Protein AF-A0A2V9KXW9-F1 (afdb_monomer_lite)

Structure (mmCIF, N/CA/C/O backbone):
data_AF-A0A2V9KXW9-F1
#
_entry.id   AF-A0A2V9KXW9-F1
#
loop_
_atom_site.group_PDB
_atom_site.id
_atom_site.type_symbol
_atom_site.label_atom_id
_atom_site.label_alt_id
_atom_site.label_comp_id
_atom_site.label_asym_id
_atom_site.label_entity_id
_atom_site.label_seq_id
_atom_site.pdbx_PDB_ins_code
_atom_site.Cartn_x
_atom_site.Cartn_y
_atom_site.Cartn_z
_atom_site.occupancy
_atom_site.B_iso_or_equiv
_atom_site.auth_seq_id
_atom_site.auth_comp_id
_atom_site.auth_asym_id
_atom_site.auth_atom_id
_atom_site.pdbx_PDB_model_num
ATOM 1 N N . ARG A 1 1 ? -11.163 6.843 -15.705 1.00 56.62 1 ARG A N 1
ATOM 2 C CA . ARG A 1 1 ? -11.131 6.998 -14.228 1.00 56.62 1 ARG A CA 1
ATOM 3 C C . ARG A 1 1 ? -9.675 6.841 -13.807 1.00 56.62 1 ARG A C 1
ATOM 5 O O . ARG A 1 1 ? -9.092 5.843 -14.192 1.00 56.62 1 ARG A O 1
ATOM 12 N N . ARG A 1 2 ? -9.059 7.827 -13.144 1.00 71.50 2 ARG A N 1
ATOM 13 C CA . ARG A 1 2 ? -7.693 7.680 -12.609 1.00 71.50 2 ARG A CA 1
ATOM 14 C C . ARG A 1 2 ? -7.814 7.019 -11.237 1.00 71.50 2 ARG A C 1
ATOM 16 O O . ARG A 1 2 ? -8.480 7.577 -10.372 1.00 71.50 2 ARG A O 1
ATOM 23 N N . SER A 1 3 ? -7.270 5.819 -11.082 1.00 78.44 3 SER A N 1
ATOM 24 C CA . SER A 1 3 ? -7.169 5.117 -9.802 1.00 78.44 3 SER A CA 1
ATOM 25 C C . SER A 1 3 ? -5.706 5.057 -9.403 1.00 78.44 3 SER A C 1
ATOM 27 O O . SER A 1 3 ? -4.856 4.801 -10.251 1.00 78.44 3 SER A O 1
ATOM 29 N N . LEU A 1 4 ? -5.433 5.288 -8.127 1.00 86.00 4 LEU A N 1
ATOM 30 C CA . LEU A 1 4 ? -4.117 5.108 -7.540 1.00 86.00 4 LEU A CA 1
ATOM 31 C C . LEU A 1 4 ? -4.189 3.870 -6.650 1.00 86.00 4 LEU A C 1
ATOM 33 O O . LEU A 1 4 ? -5.111 3.754 -5.841 1.00 86.00 4 LEU A O 1
ATOM 37 N N . VAL A 1 5 ? -3.276 2.929 -6.860 1.00 91.12 5 VAL A N 1
ATOM 38 C CA . VAL A 1 5 ? -3.261 1.645 -6.151 1.00 91.12 5 VAL A CA 1
ATOM 39 C C . VAL A 1 5 ? -2.225 1.719 -5.040 1.00 91.12 5 VAL A C 1
ATOM 41 O O . VAL A 1 5 ? -1.131 2.232 -5.257 1.00 91.12 5 VAL A O 1
ATOM 44 N N . ALA A 1 6 ? -2.579 1.223 -3.856 1.00 93.06 6 ALA A N 1
ATOM 45 C CA . ALA A 1 6 ? -1.649 1.045 -2.751 1.00 93.06 6 ALA A CA 1
ATOM 46 C C . ALA A 1 6 ? -1.344 -0.444 -2.572 1.00 93.06 6 ALA A C 1
ATOM 48 O O . ALA A 1 6 ? -2.266 -1.260 -2.535 1.00 93.06 6 ALA A O 1
ATOM 49 N N . VAL A 1 7 ? -0.063 -0.790 -2.463 1.00 92.69 7 VAL A N 1
ATOM 50 C CA . VAL A 1 7 ? 0.420 -2.173 -2.389 1.00 92.69 7 VAL A CA 1
ATOM 51 C C . VAL A 1 7 ? 1.217 -2.360 -1.103 1.00 92.69 7 VAL A C 1
ATOM 53 O O . VAL A 1 7 ? 2.177 -1.639 -0.840 1.00 92.69 7 VAL A O 1
ATOM 56 N N . ALA A 1 8 ? 0.818 -3.342 -0.294 1.00 91.81 8 ALA A N 1
ATOM 57 C CA . ALA A 1 8 ? 1.513 -3.727 0.929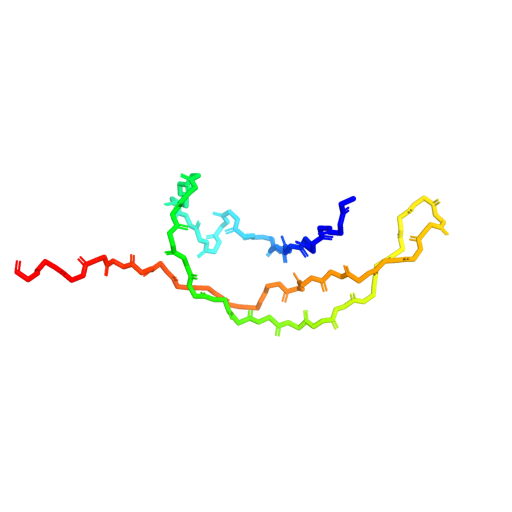 1.00 91.81 8 ALA A CA 1
ATOM 58 C C . ALA A 1 8 ? 2.135 -5.119 0.763 1.00 91.81 8 ALA A C 1
ATOM 60 O O . ALA A 1 8 ? 1.452 -6.139 0.881 1.00 91.81 8 ALA A O 1
ATOM 61 N N . TRP A 1 9 ? 3.443 -5.171 0.511 1.00 87.75 9 TRP A N 1
ATOM 62 C CA . TRP A 1 9 ? 4.184 -6.431 0.462 1.00 87.75 9 TRP A CA 1
ATOM 63 C C . TRP A 1 9 ? 4.202 -7.097 1.842 1.00 87.75 9 TRP A C 1
ATOM 65 O O . TRP A 1 9 ? 4.499 -6.451 2.848 1.00 87.75 9 TRP A O 1
ATOM 75 N N . ASN A 1 10 ? 3.850 -8.385 1.894 1.00 87.44 10 ASN A N 1
ATOM 76 C CA . ASN A 1 10 ? 3.614 -9.143 3.133 1.00 87.44 10 ASN A CA 1
ATOM 77 C C . ASN A 1 10 ? 2.556 -8.496 4.054 1.00 87.44 10 ASN A C 1
ATOM 79 O O . ASN A 1 10 ? 2.561 -8.694 5.269 1.00 87.44 10 ASN A O 1
ATOM 83 N N . GLY A 1 11 ? 1.630 -7.714 3.482 1.00 84.69 11 GLY A N 1
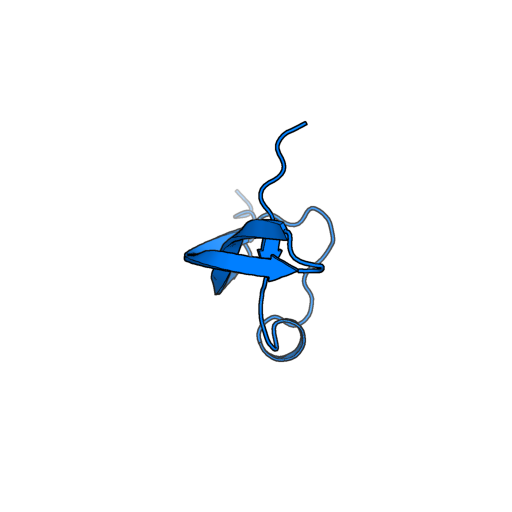ATOM 84 C CA . GLY A 1 11 ? 0.626 -6.971 4.243 1.00 84.69 11 GLY A CA 1
ATOM 85 C C . GLY A 1 11 ? -0.285 -7.863 5.086 1.00 84.69 11 GLY A C 1
ATOM 86 O O . GLY A 1 11 ? -0.600 -7.496 6.211 1.00 84.69 11 GLY A O 1
ATOM 87 N N . ALA A 1 12 ? -0.644 -9.054 4.596 1.00 84.12 12 ALA A N 1
ATOM 88 C CA . ALA A 1 12 ? -1.493 -9.995 5.333 1.00 84.12 12 ALA A CA 1
ATOM 89 C C . ALA A 1 12 ? -0.859 -10.474 6.653 1.00 84.12 12 ALA A C 1
ATOM 91 O O . ALA A 1 12 ? -1.567 -10.693 7.631 1.00 84.12 12 ALA A O 1
ATOM 92 N N . GLU A 1 13 ? 0.470 -10.604 6.692 1.00 85.69 13 GLU A N 1
ATOM 93 C CA . GLU A 1 13 ? 1.206 -10.992 7.900 1.00 85.69 13 GLU A CA 1
ATOM 94 C C . GLU A 1 13 ? 1.339 -9.819 8.878 1.00 85.69 13 GLU A C 1
ATOM 96 O O . GLU A 1 13 ? 1.259 -10.000 10.091 1.00 85.69 13 GLU A O 1
ATOM 101 N N . ARG A 1 14 ? 1.545 -8.605 8.353 1.00 83.19 14 ARG A N 1
ATOM 102 C CA . ARG A 1 14 ? 1.800 -7.396 9.154 1.00 83.19 14 ARG A CA 1
ATOM 103 C C . ARG A 1 14 ? 0.531 -6.738 9.687 1.00 83.19 14 ARG A C 1
ATOM 105 O O . ARG A 1 14 ? 0.565 -6.118 10.745 1.00 83.19 14 ARG A O 1
ATOM 112 N N . TYR A 1 15 ? -0.573 -6.874 8.961 1.00 84.06 15 TYR A N 1
ATOM 113 C CA . TYR A 1 15 ? -1.839 -6.192 9.218 1.00 84.06 15 TYR A CA 1
ATOM 114 C C . TYR A 1 15 ? -2.988 -7.196 9.172 1.00 84.06 15 TYR A C 1
ATOM 116 O O . TYR A 1 15 ? -3.874 -7.135 8.317 1.00 84.06 15 TYR A O 1
ATOM 124 N N . ALA A 1 16 ? -2.946 -8.162 10.088 1.00 75.88 16 ALA A N 1
ATOM 125 C CA . ALA A 1 16 ? -4.015 -9.136 10.232 1.00 75.88 16 ALA A CA 1
ATOM 126 C C . ALA A 1 16 ? -5.357 -8.428 10.509 1.00 75.88 16 ALA A C 1
ATOM 128 O O . ALA A 1 16 ? -5.413 -7.488 11.302 1.00 75.88 16 ALA 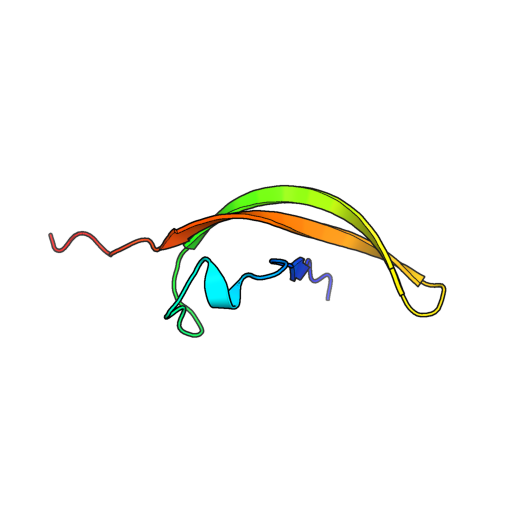A O 1
ATOM 129 N N . ALA A 1 17 ? -6.429 -8.922 9.882 1.00 77.81 17 ALA A N 1
ATOM 130 C CA . ALA A 1 17 ? -7.813 -8.482 10.095 1.00 77.81 17 ALA A CA 1
ATOM 131 C C . ALA A 1 17 ? -8.182 -7.075 9.576 1.00 77.81 17 ALA A C 1
ATOM 133 O O . ALA A 1 17 ? -8.947 -6.356 10.217 1.00 77.81 17 ALA A O 1
ATOM 134 N N . LEU A 1 18 ? -7.680 -6.692 8.396 1.00 85.69 18 LEU A N 1
ATOM 135 C CA . LEU A 1 18 ? -8.274 -5.582 7.648 1.00 85.69 18 LEU A CA 1
ATOM 136 C C . LEU A 1 18 ? -9.582 -6.012 6.976 1.00 85.69 18 LEU A C 1
ATOM 138 O O . LEU A 1 18 ? -9.606 -7.002 6.243 1.00 85.69 18 LEU A O 1
ATOM 142 N N . ASP A 1 19 ? -10.631 -5.218 7.164 1.00 87.56 19 ASP A N 1
ATOM 143 C CA . ASP A 1 19 ? -11.929 -5.427 6.523 1.00 87.56 19 ASP A CA 1
ATOM 144 C C . ASP A 1 19 ? -12.140 -4.470 5.334 1.00 87.56 19 ASP A C 1
ATOM 146 O O . ASP A 1 19 ? -11.710 -3.308 5.369 1.00 87.56 19 ASP A O 1
ATOM 150 N N . PRO A 1 20 ? -12.850 -4.895 4.270 1.00 90.00 20 PRO A N 1
ATOM 151 C CA . PRO A 1 20 ? -13.227 -3.998 3.184 1.00 90.00 20 PRO A CA 1
ATOM 152 C C . PRO A 1 20 ? -13.996 -2.768 3.687 1.00 90.00 20 PRO A C 1
ATOM 154 O O . PRO A 1 20 ? -14.979 -2.879 4.416 1.00 90.00 20 PRO A O 1
ATOM 157 N N . GLY A 1 21 ? -13.565 -1.578 3.260 1.00 89.31 21 GLY A N 1
ATOM 158 C CA . GLY A 1 21 ? -14.187 -0.305 3.647 1.00 89.31 21 GLY A CA 1
ATOM 159 C C . GLY A 1 21 ? -13.736 0.250 5.002 1.00 89.31 21 GLY A C 1
ATOM 160 O O . GLY A 1 21 ? -14.176 1.334 5.384 1.00 89.31 21 GLY A O 1
ATOM 161 N N . GLN A 1 22 ? -12.845 -0.444 5.715 1.00 89.56 22 GLN A N 1
ATOM 162 C CA . GLN A 1 22 ? -12.261 0.050 6.955 1.00 89.56 22 GLN A CA 1
ATOM 163 C C . GLN A 1 22 ? -11.406 1.298 6.705 1.00 89.56 22 GLN A C 1
ATOM 165 O O . GLN A 1 22 ? -10.625 1.369 5.755 1.00 89.56 22 GLN A O 1
ATOM 170 N N . GLN A 1 23 ? -11.550 2.297 7.577 1.00 92.12 23 GLN A N 1
ATOM 171 C CA . GLN A 1 23 ? -10.744 3.508 7.503 1.00 92.12 23 GLN A CA 1
ATOM 172 C C . GLN A 1 23 ? -9.363 3.259 8.114 1.00 92.12 23 GLN A C 1
ATOM 174 O O . GLN A 1 23 ? -9.243 2.829 9.264 1.00 92.12 23 GLN A O 1
ATOM 179 N N . ILE A 1 24 ? -8.325 3.577 7.347 1.00 91.12 24 ILE A N 1
ATOM 180 C CA . ILE A 1 24 ? -6.928 3.408 7.741 1.00 91.12 24 ILE A CA 1
ATOM 181 C C . ILE A 1 24 ? -6.138 4.692 7.486 1.00 91.12 24 ILE A C 1
ATOM 183 O O . ILE A 1 24 ? -6.442 5.444 6.559 1.00 91.12 24 ILE A O 1
ATOM 187 N N . ASP A 1 25 ? -5.113 4.917 8.298 1.00 92.00 25 ASP A N 1
ATOM 188 C CA . ASP A 1 25 ? -4.043 5.871 8.024 1.00 92.00 25 ASP A CA 1
ATOM 189 C C . ASP A 1 25 ? -2.855 5.116 7.416 1.00 92.00 25 ASP A C 1
ATOM 191 O O . ASP A 1 25 ? -2.470 4.060 7.920 1.00 92.00 25 ASP A O 1
ATOM 195 N N . LEU A 1 26 ? -2.281 5.650 6.335 1.00 92.56 26 LEU A N 1
ATOM 196 C CA . LEU A 1 26 ? -1.204 5.019 5.566 1.00 92.56 26 LEU A CA 1
ATOM 197 C C . LEU A 1 26 ? 0.071 5.865 5.612 1.00 92.56 26 LEU A C 1
ATOM 199 O O . LEU A 1 26 ? 0.040 7.053 5.293 1.00 92.56 26 LEU A O 1
ATOM 203 N N . ALA A 1 27 ? 1.203 5.231 5.915 1.00 95.00 27 ALA A N 1
ATOM 204 C CA . ALA A 1 27 ? 2.528 5.741 5.585 1.00 95.00 27 ALA A CA 1
ATOM 205 C C . ALA A 1 27 ? 3.013 5.038 4.312 1.00 95.00 27 ALA A C 1
ATOM 207 O O . ALA A 1 27 ? 3.069 3.806 4.259 1.00 95.00 27 ALA A O 1
ATOM 208 N N . PHE A 1 28 ? 3.355 5.808 3.279 1.00 95.62 28 PHE A N 1
ATOM 209 C CA . PHE A 1 28 ? 3.677 5.259 1.965 1.00 95.62 28 PHE A CA 1
ATOM 210 C C . PHE A 1 28 ? 4.810 6.011 1.265 1.00 95.62 28 PHE A C 1
ATOM 212 O O . PHE A 1 28 ? 5.112 7.163 1.578 1.00 95.62 28 PHE A O 1
ATOM 219 N N . THR A 1 29 ? 5.400 5.347 0.280 1.00 96.81 29 THR A N 1
ATOM 220 C CA . THR A 1 29 ? 6.276 5.926 -0.742 1.00 96.81 29 THR A CA 1
ATOM 221 C C . THR A 1 29 ? 5.557 5.925 -2.088 1.00 96.81 29 THR A C 1
ATOM 223 O O . THR A 1 29 ? 4.738 5.047 -2.350 1.00 96.81 29 THR A O 1
ATOM 226 N N . LEU A 1 30 ? 5.821 6.924 -2.932 1.00 96.12 30 LEU A N 1
ATOM 227 C CA . LEU A 1 30 ? 5.364 6.914 -4.322 1.00 96.12 30 LEU A CA 1
ATOM 228 C C . LEU A 1 30 ? 6.410 6.178 -5.157 1.00 96.12 30 LEU A C 1
ATOM 230 O O . LEU A 1 30 ? 7.576 6.571 -5.159 1.00 96.12 30 LEU A O 1
ATOM 234 N N . GLU A 1 31 ? 5.995 5.113 -5.828 1.00 94.50 31 GLU A N 1
ATOM 235 C CA . GLU A 1 31 ? 6.882 4.202 -6.545 1.00 94.50 31 GLU A CA 1
ATOM 236 C C . GLU A 1 31 ? 6.443 4.069 -7.999 1.00 94.50 31 GLU A C 1
ATOM 238 O O . GLU A 1 31 ? 5.260 4.182 -8.323 1.00 94.50 31 GLU A O 1
ATOM 243 N N . GLU A 1 32 ? 7.418 3.861 -8.878 1.00 94.19 32 GLU A N 1
ATOM 244 C CA . GLU A 1 32 ? 7.174 3.515 -10.271 1.00 94.19 32 GLU A CA 1
ATOM 245 C C . GLU A 1 32 ? 7.192 1.993 -10.407 1.00 94.19 32 GLU A C 1
ATOM 247 O O . GLU A 1 32 ? 8.122 1.332 -9.944 1.00 94.19 32 GLU A O 1
ATOM 252 N N . ASN A 1 33 ? 6.170 1.445 -11.054 1.00 90.25 33 ASN A N 1
ATOM 253 C CA . ASN A 1 33 ? 6.047 0.023 -11.317 1.00 90.25 33 ASN A CA 1
ATOM 254 C C . ASN A 1 33 ? 5.826 -0.215 -12.811 1.00 90.25 33 ASN A C 1
ATOM 256 O O . ASN A 1 33 ? 5.084 0.515 -13.471 1.00 90.25 33 ASN A O 1
ATOM 260 N N . THR A 1 34 ? 6.479 -1.248 -13.339 1.00 92.62 34 THR A N 1
ATOM 261 C CA . THR A 1 34 ? 6.331 -1.676 -14.730 1.00 92.62 34 THR A CA 1
ATOM 262 C C . THR A 1 34 ? 5.640 -3.030 -14.768 1.00 92.62 34 THR A C 1
ATOM 264 O O . THR A 1 34 ? 6.196 -4.030 -14.317 1.00 92.62 34 THR A O 1
ATOM 267 N N . PHE A 1 35 ? 4.447 -3.076 -15.356 1.00 87.75 35 PHE A N 1
ATOM 268 C CA . PHE A 1 35 ? 3.685 -4.307 -15.548 1.00 87.75 35 PHE A CA 1
ATOM 269 C C . PHE A 1 35 ? 3.225 -4.415 -16.999 1.00 87.75 35 PHE A C 1
ATOM 271 O O . PHE A 1 35 ? 2.629 -3.483 -17.530 1.00 87.75 35 PHE A O 1
ATOM 278 N N . ASP A 1 36 ? 3.524 -5.543 -17.646 1.00 92.62 36 ASP A N 1
ATOM 279 C CA . ASP A 1 36 ? 3.215 -5.786 -19.065 1.00 92.62 36 ASP A CA 1
ATOM 280 C C . ASP A 1 36 ? 3.714 -4.663 -20.005 1.00 92.62 36 ASP A C 1
ATOM 282 O O . ASP A 1 36 ? 3.033 -4.208 -20.919 1.00 92.62 36 ASP A O 1
ATOM 286 N N . GLY A 1 37 ? 4.912 -4.138 -19.716 1.00 93.56 37 GLY A N 1
ATOM 287 C CA . GLY A 1 37 ? 5.520 -3.032 -20.467 1.00 93.56 37 GLY A CA 1
ATOM 288 C C . GLY A 1 37 ? 4.885 -1.655 -20.231 1.00 93.56 37 GLY A C 1
ATOM 289 O O . GLY A 1 37 ? 5.351 -0.670 -20.803 1.00 93.56 37 GLY A O 1
ATOM 290 N N . LEU A 1 38 ? 3.859 -1.554 -19.383 1.00 90.62 38 LEU A N 1
ATOM 291 C CA . LEU A 1 38 ? 3.238 -0.294 -18.988 1.00 90.62 38 LEU A CA 1
ATOM 292 C C . LEU A 1 38 ? 3.859 0.221 -17.691 1.00 90.62 38 LEU A C 1
ATOM 294 O O . LEU A 1 38 ? 3.914 -0.497 -16.694 1.00 90.62 38 LEU A O 1
ATOM 298 N N . VAL A 1 39 ? 4.286 1.483 -17.711 1.00 91.81 39 VAL A N 1
ATOM 299 C CA . VAL A 1 39 ? 4.833 2.186 -16.547 1.00 91.81 39 VAL A CA 1
ATOM 300 C C . VAL A 1 39 ? 3.713 2.944 -15.840 1.00 91.81 39 VAL A C 1
ATOM 302 O O . VAL A 1 39 ? 2.991 3.731 -16.460 1.00 91.81 39 VAL A O 1
ATOM 305 N N . GLY A 1 40 ? 3.564 2.709 -14.541 1.00 90.88 40 GLY A N 1
ATOM 306 C CA . GLY A 1 40 ? 2.560 3.345 -13.697 1.00 90.88 40 GLY A CA 1
ATOM 307 C C . GLY A 1 40 ? 3.124 3.764 -12.346 1.00 90.88 40 GLY A C 1
ATOM 308 O O . GLY A 1 40 ? 4.163 3.280 -11.911 1.00 90.88 40 GLY A O 1
ATOM 309 N N . LEU A 1 41 ? 2.412 4.672 -11.679 1.00 93.50 41 LEU A N 1
ATOM 310 C CA . LEU A 1 41 ? 2.710 5.056 -10.303 1.00 93.50 41 LEU A CA 1
ATOM 311 C C . LEU A 1 41 ? 1.813 4.287 -9.335 1.00 93.50 41 LEU A C 1
ATOM 313 O O . LEU A 1 41 ? 0.598 4.196 -9.541 1.00 93.50 41 LEU A O 1
ATOM 317 N N . GLU A 1 42 ? 2.403 3.811 -8.248 1.00 94.75 42 GLU A N 1
ATOM 318 C CA . GLU A 1 42 ? 1.720 3.137 -7.149 1.00 94.75 42 GLU A CA 1
ATOM 319 C C . GLU A 1 42 ? 2.199 3.653 -5.789 1.00 94.75 42 GLU A C 1
ATOM 321 O O . GLU A 1 42 ? 3.237 4.306 -5.667 1.00 94.75 42 GLU A O 1
ATOM 326 N N . LEU A 1 43 ? 1.404 3.400 -4.752 1.00 95.75 43 LEU A N 1
ATOM 327 C CA . LEU A 1 43 ? 1.761 3.717 -3.375 1.00 95.75 43 LEU A CA 1
ATOM 328 C C . LEU A 1 43 ? 2.310 2.464 -2.694 1.00 95.75 43 LEU A C 1
ATOM 330 O O . LEU A 1 43 ? 1.550 1.561 -2.342 1.00 95.75 43 LEU A O 1
ATOM 334 N N . GLY A 1 44 ? 3.618 2.421 -2.464 1.00 95.31 44 GLY A N 1
ATOM 335 C CA . GLY A 1 44 ? 4.251 1.377 -1.665 1.00 95.31 44 GLY A CA 1
ATOM 336 C C . GLY A 1 44 ? 3.961 1.600 -0.182 1.00 95.31 44 GLY A C 1
ATOM 337 O O . GLY A 1 44 ? 4.446 2.564 0.413 1.00 95.31 44 GLY A O 1
ATOM 338 N N . VAL A 1 45 ? 3.162 0.728 0.436 1.00 94.94 45 VAL A N 1
ATOM 339 C CA . VAL A 1 45 ? 2.794 0.840 1.856 1.00 94.94 45 VAL A CA 1
ATOM 340 C C . VAL A 1 45 ? 3.983 0.449 2.731 1.00 94.94 45 VAL A C 1
ATOM 342 O O . VAL A 1 45 ? 4.528 -0.650 2.620 1.00 94.94 45 VAL A O 1
ATOM 345 N N . ARG A 1 46 ? 4.381 1.360 3.624 1.00 94.12 46 ARG A N 1
ATOM 346 C CA . ARG A 1 46 ? 5.480 1.176 4.586 1.00 94.12 46 ARG A CA 1
ATOM 347 C C . ARG A 1 46 ? 4.968 0.893 5.985 1.00 94.12 46 ARG A C 1
ATOM 349 O O . ARG A 1 46 ? 5.546 0.058 6.676 1.00 94.12 46 ARG A O 1
ATOM 356 N N . ASP A 1 47 ? 3.893 1.575 6.362 1.00 92.19 47 ASP A N 1
ATOM 357 C CA . ASP A 1 47 ? 3.155 1.301 7.584 1.00 92.19 47 ASP A CA 1
ATOM 358 C C . ASP A 1 47 ? 1.670 1.648 7.426 1.00 92.19 47 ASP A C 1
ATOM 360 O O . ASP A 1 47 ? 1.305 2.454 6.565 1.00 92.19 47 ASP A O 1
ATOM 364 N N . LEU A 1 48 ? 0.809 1.062 8.258 1.00 91.81 48 LEU A N 1
ATOM 365 C CA . LEU A 1 48 ? -0.596 1.452 8.336 1.00 91.81 48 LEU A CA 1
ATOM 366 C C . LEU A 1 48 ? -1.157 1.310 9.746 1.00 91.81 48 LEU A C 1
ATOM 368 O O . LEU A 1 48 ? -0.704 0.489 10.542 1.00 91.81 4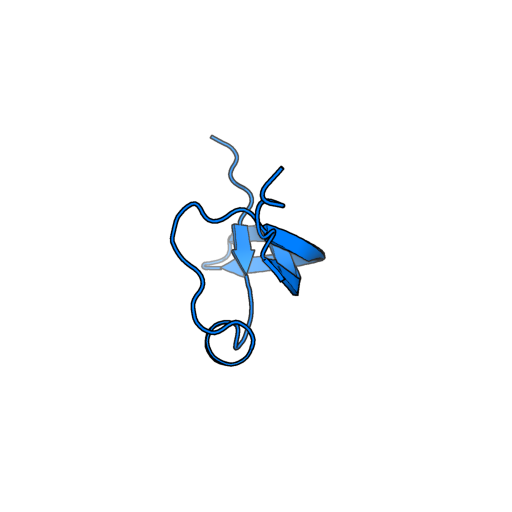8 LEU A O 1
ATOM 372 N N . LYS A 1 49 ? -2.193 2.096 10.037 1.00 89.81 49 LYS A N 1
ATOM 373 C CA . LYS A 1 49 ? -2.950 2.020 11.288 1.00 89.81 49 LYS A CA 1
ATOM 374 C C . LYS A 1 49 ? -4.442 2.050 11.013 1.00 89.81 49 LYS A C 1
ATOM 376 O O . LYS A 1 49 ? -4.927 2.890 10.262 1.00 89.81 49 LYS A O 1
ATOM 381 N N . VAL A 1 50 ? -5.177 1.156 11.663 1.00 88.38 50 VAL A N 1
ATOM 382 C CA . VAL A 1 50 ? -6.640 1.182 11.655 1.00 88.38 50 VAL A CA 1
ATOM 383 C C . VAL A 1 50 ? -7.120 2.342 12.516 1.00 88.38 50 VAL A C 1
ATOM 385 O O . VAL A 1 50 ? -6.738 2.450 13.683 1.00 88.38 50 VAL A O 1
ATOM 388 N N . ARG A 1 51 ? -8.009 3.180 11.973 1.00 82.38 51 ARG A N 1
ATOM 389 C CA . ARG A 1 51 ? -8.741 4.140 12.798 1.00 82.38 51 ARG A CA 1
ATOM 390 C C . ARG A 1 51 ? -9.881 3.425 13.497 1.00 82.38 51 ARG A C 1
ATOM 392 O O . ARG A 1 51 ? -10.912 3.128 12.895 1.00 82.38 51 ARG A O 1
ATOM 399 N N . VAL A 1 52 ? -9.712 3.173 14.788 1.00 75.56 52 VAL A N 1
ATOM 400 C CA . VAL A 1 52 ? -10.845 2.834 15.644 1.00 75.56 52 VAL A CA 1
ATOM 401 C C . VAL A 1 52 ? -11.632 4.126 15.837 1.00 75.56 52 VAL A C 1
ATOM 403 O O . VAL A 1 52 ? -11.066 5.139 16.234 1.00 75.56 52 VAL A O 1
ATOM 406 N N . LYS A 1 53 ? -12.925 4.128 15.497 1.00 63.28 53 LYS A N 1
ATOM 407 C CA . LYS A 1 53 ? -13.801 5.249 15.851 1.00 63.28 53 LYS A CA 1
ATOM 408 C C . LYS A 1 53 ? -13.786 5.356 17.374 1.00 63.28 53 LYS A C 1
ATOM 410 O O . LYS A 1 53 ? -14.276 4.438 18.034 1.00 63.28 53 LYS A O 1
ATOM 415 N N . ASP A 1 54 ? -13.246 6.445 17.912 1.00 57.38 54 ASP A N 1
ATOM 416 C CA . ASP A 1 54 ? -13.431 6.764 19.322 1.00 57.38 54 ASP A CA 1
ATOM 417 C C . ASP A 1 54 ? -14.939 6.775 19.590 1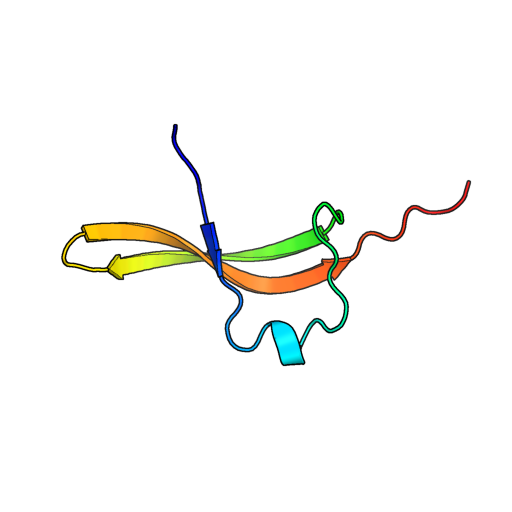.00 57.38 54 ASP A C 1
ATOM 419 O O . ASP A 1 54 ? -15.703 7.487 18.928 1.00 57.38 54 ASP A O 1
ATOM 423 N N . ARG A 1 55 ? -15.389 5.899 20.494 1.00 53.41 55 ARG A N 1
ATOM 424 C CA . ARG A 1 55 ? -16.758 5.953 21.000 1.00 53.41 55 ARG A CA 1
ATOM 425 C C . ARG A 1 55 ? -16.836 7.200 21.874 1.00 53.41 55 ARG A C 1
ATOM 427 O O . ARG A 1 55 ? -16.342 7.178 22.997 1.00 53.41 55 ARG A O 1
ATOM 434 N N . VAL A 1 56 ? -17.382 8.274 21.309 1.00 48.00 56 VAL A N 1
ATOM 435 C CA . VAL A 1 56 ? -17.886 9.428 22.067 1.00 48.00 56 VAL A CA 1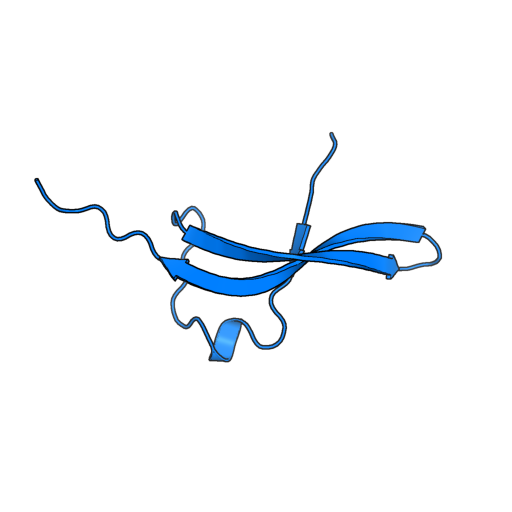
ATOM 436 C C . VAL A 1 56 ? -19.133 9.001 22.828 1.00 48.00 56 VAL A C 1
ATOM 438 O O . VAL A 1 56 ? -19.967 8.297 22.211 1.00 48.00 56 VAL A O 1
#

Secondary structure (DSSP, 8-state):
-----EE-TTHHHHSTTPPTT--EEEEEEEEEEEETTEEEEEEEEEEEEE------

pLDDT: mean 86.33, std 11.14, range [48.0, 96.81]

Foldseek 3Di:
DDDAAEDEDVCCVVPPDDDPPFDKDFDWDWDWDADPNDIDIYTYTPDMDTDDPPDD

Radius of gyration: 13.73 Å; chains: 1; bounding box: 25×20×42 Å

Sequence (56 aa):
RRSLVAVAWNGAERYAALDPGQQIDLAFTLEENTFDGLVGLELGVRDLKVRVKDRV